Protein AF-A9CUA3-F1 (afdb_monomer)

Foldseek 3Di:
DPPLVVVQLVVLVVLCVQLVHDSVQWGFPDDSPHPDTDIGGDDDVVSVVVSVVVVD

Secondary structure (DSSP, 8-state):
--THHHHHHHHHHHHHHHTT--GGGEEEEE-SSSSS-EEEE-S-HHHHHHHHHTT-

Mean predicted aligned error: 6.33 Å

Structure (mmCIF, N/CA/C/O backbone):
data_AF-A9CUA3-F1
#
_entry.id   AF-A9CUA3-F1
#
loop_
_atom_site.group_PDB
_atom_site.id
_atom_site.type_symbol
_atom_site.label_atom_id
_atom_site.label_alt_id
_atom_site.label_comp_id
_atom_site.label_asym_id
_atom_site.label_entity_id
_atom_site.label_seq_id
_atom_site.pdbx_PDB_ins_code
_atom_site.Cartn_x
_atom_site.Cartn_y
_atom_site.Cartn_z
_atom_site.occupancy
_atom_site.B_iso_or_equiv
_atom_site.auth_seq_id
_atom_site.auth_comp_id
_atom_site.auth_asym_id
_atom_site.auth_atom_id
_atom_site.pdbx_PDB_model_num
ATOM 1 N N . MET A 1 1 ? 9.170 1.195 -25.732 1.00 43.12 1 MET A N 1
ATOM 2 C CA . MET A 1 1 ? 8.772 1.832 -24.453 1.00 43.12 1 MET A CA 1
ATOM 3 C C . MET A 1 1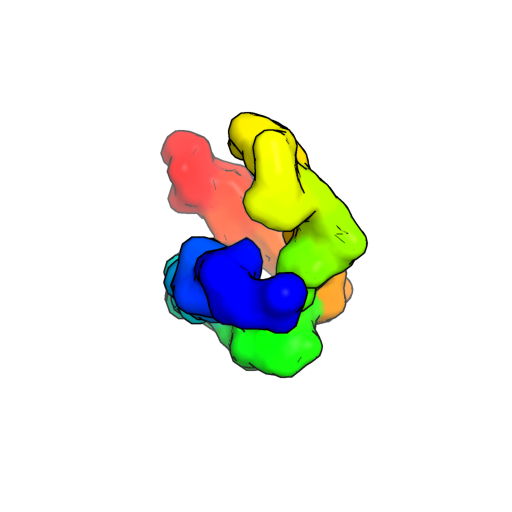 ? 7.579 1.080 -23.844 1.00 43.12 1 MET A C 1
ATOM 5 O O . MET A 1 1 ? 6.476 1.602 -23.846 1.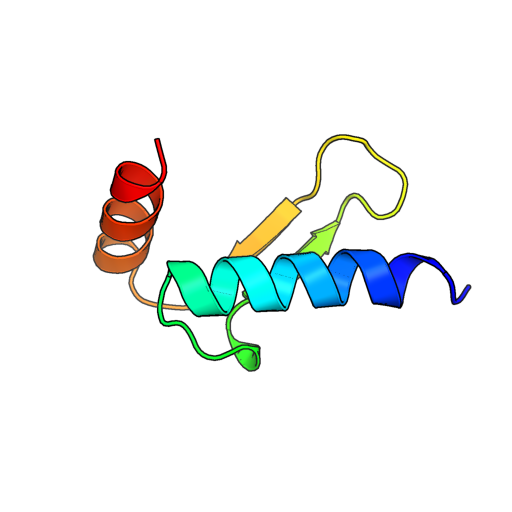00 43.12 1 MET A O 1
ATOM 9 N N . ALA A 1 2 ? 7.743 -0.171 -23.390 1.00 47.91 2 ALA A N 1
ATOM 10 C CA . ALA A 1 2 ? 6.600 -0.966 -22.892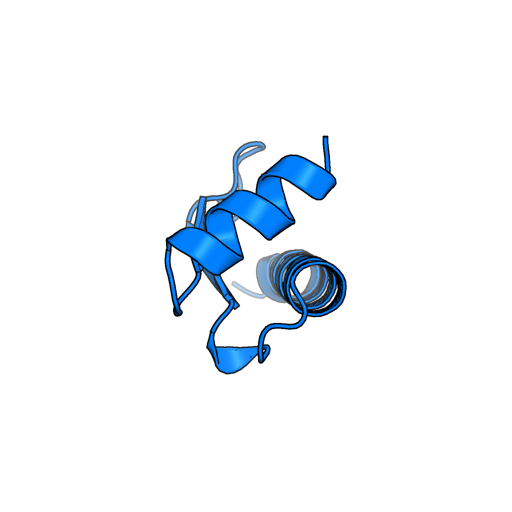 1.00 47.91 2 ALA A CA 1
ATOM 11 C C . ALA A 1 2 ? 6.909 -1.895 -21.701 1.00 47.91 2 ALA A C 1
ATOM 13 O O . ALA A 1 2 ? 5.978 -2.382 -21.062 1.00 47.91 2 ALA A O 1
ATOM 14 N N . GLU A 1 3 ? 8.176 -2.095 -21.335 1.00 53.97 3 GLU A N 1
ATOM 15 C CA . GLU A 1 3 ? 8.549 -3.088 -20.314 1.00 53.97 3 GLU A CA 1
ATOM 16 C C . GLU A 1 3 ? 8.376 -2.582 -18.871 1.00 53.97 3 GLU A C 1
ATOM 18 O O . GLU A 1 3 ? 8.030 -3.347 -17.970 1.00 53.97 3 GLU A O 1
ATOM 23 N N . ASN A 1 4 ? 8.481 -1.268 -18.646 1.00 56.78 4 ASN A N 1
ATOM 24 C CA . ASN A 1 4 ? 8.364 -0.665 -17.314 1.00 56.78 4 ASN A CA 1
ATOM 25 C C . ASN A 1 4 ? 6.951 -0.769 -16.688 1.00 56.78 4 ASN A C 1
ATOM 27 O O . ASN A 1 4 ? 6.772 -0.590 -15.484 1.00 56.78 4 ASN A O 1
ATOM 31 N N . ASN A 1 5 ? 5.924 -1.083 -17.481 1.00 64.06 5 ASN A N 1
ATOM 32 C CA . ASN A 1 5 ? 4.540 -1.072 -17.008 1.00 64.06 5 ASN A CA 1
ATOM 33 C C . ASN A 1 5 ? 4.242 -2.221 -16.036 1.00 64.06 5 ASN A C 1
ATOM 35 O O . ASN A 1 5 ? 3.519 -2.019 -15.066 1.00 64.06 5 ASN A O 1
ATOM 39 N N . LYS A 1 6 ? 4.805 -3.419 -16.249 1.00 76.44 6 LYS A N 1
ATOM 40 C CA . LYS A 1 6 ? 4.460 -4.600 -15.437 1.00 76.44 6 LYS A CA 1
ATOM 41 C C . LYS A 1 6 ? 5.023 -4.506 -14.016 1.00 76.44 6 LYS A C 1
ATOM 43 O O . LYS A 1 6 ? 4.293 -4.750 -13.059 1.00 76.44 6 LYS A O 1
ATOM 48 N N . ALA A 1 7 ? 6.284 -4.089 -13.877 1.00 78.31 7 ALA A N 1
ATOM 49 C CA . ALA A 1 7 ? 6.920 -3.880 -12.576 1.00 78.31 7 ALA A CA 1
ATOM 50 C C . ALA A 1 7 ? 6.263 -2.727 -11.803 1.00 78.31 7 ALA A C 1
ATOM 52 O O . ALA A 1 7 ? 5.974 -2.862 -10.615 1.00 78.31 7 ALA A O 1
ATOM 53 N N . ASN A 1 8 ? 5.957 -1.621 -12.488 1.00 78.56 8 ASN A N 1
ATOM 54 C CA . ASN A 1 8 ? 5.290 -0.485 -11.859 1.00 78.56 8 ASN A CA 1
ATOM 55 C C . ASN A 1 8 ? 3.873 -0.853 -11.399 1.00 78.56 8 ASN A C 1
ATOM 57 O O . ASN A 1 8 ? 3.542 -0.610 -10.245 1.00 78.56 8 ASN A O 1
ATOM 61 N N . ARG A 1 9 ? 3.084 -1.545 -12.231 1.00 83.19 9 ARG A N 1
ATOM 62 C CA . ARG A 1 9 ? 1.742 -2.024 -11.858 1.00 83.19 9 ARG A CA 1
ATOM 63 C C . ARG A 1 9 ? 1.764 -2.995 -10.681 1.00 83.19 9 ARG A C 1
ATOM 65 O O . ARG A 1 9 ? 0.874 -2.939 -9.835 1.00 83.19 9 ARG A O 1
ATOM 72 N N . ALA A 1 10 ? 2.755 -3.885 -10.623 1.00 85.69 10 ALA A N 1
ATOM 73 C CA . ALA A 1 10 ? 2.916 -4.811 -9.506 1.00 85.69 10 ALA A CA 1
ATOM 74 C C . ALA A 1 10 ? 3.225 -4.063 -8.200 1.00 85.69 10 ALA A C 1
ATOM 76 O O . ALA A 1 10 ? 2.605 -4.349 -7.176 1.00 85.69 10 ALA A O 1
ATOM 77 N N . LEU A 1 11 ? 4.113 -3.063 -8.250 1.00 84.88 11 LEU A N 1
ATOM 78 C CA . LEU A 1 11 ? 4.441 -2.221 -7.101 1.00 84.88 11 LEU A CA 1
ATOM 79 C C . LEU A 1 11 ? 3.238 -1.383 -6.643 1.00 84.88 11 LEU A C 1
ATOM 81 O O . LEU A 1 11 ? 2.925 -1.362 -5.456 1.00 84.88 11 LEU A O 1
ATOM 85 N N . GLU A 1 12 ? 2.523 -0.749 -7.577 1.00 87.31 12 GLU A N 1
ATOM 86 C CA . GLU A 1 12 ? 1.303 0.014 -7.286 1.00 87.31 12 GLU A CA 1
ATOM 87 C C . GLU A 1 12 ? 0.246 -0.873 -6.625 1.00 87.31 12 GLU A C 1
ATOM 89 O O . GLU A 1 12 ? -0.342 -0.489 -5.619 1.00 87.31 12 GLU A O 1
ATOM 94 N N . ALA A 1 13 ? 0.022 -2.082 -7.151 1.00 87.81 13 ALA A N 1
ATOM 95 C CA . ALA A 1 13 ? -0.941 -3.023 -6.589 1.00 87.81 13 ALA A CA 1
ATOM 96 C C . ALA A 1 13 ? -0.521 -3.541 -5.205 1.00 87.81 13 ALA A C 1
ATOM 98 O O . ALA A 1 13 ? -1.376 -3.688 -4.330 1.00 87.81 13 ALA A O 1
ATOM 99 N N . PHE A 1 14 ? 0.771 -3.802 -4.997 1.00 87.56 14 PHE A N 1
ATOM 100 C CA . PHE A 1 14 ? 1.309 -4.230 -3.708 1.00 87.56 14 PHE A CA 1
ATOM 101 C C . PHE A 1 14 ? 1.122 -3.148 -2.640 1.00 87.56 14 PHE A C 1
ATOM 103 O O . PHE A 1 14 ? 0.531 -3.414 -1.591 1.00 87.56 14 PHE A O 1
ATOM 110 N N . LEU A 1 15 ? 1.547 -1.918 -2.937 1.00 85.62 15 LEU A N 1
ATOM 111 C CA . LEU A 1 15 ? 1.402 -0.775 -2.037 1.00 85.62 15 LEU A CA 1
ATOM 112 C C . LEU A 1 15 ? -0.073 -0.449 -1.786 1.00 85.62 15 LEU A C 1
ATOM 114 O O . LEU A 1 15 ? -0.470 -0.301 -0.637 1.00 85.62 15 LEU A O 1
ATOM 118 N N . ALA A 1 16 ? -0.913 -0.435 -2.824 1.00 88.75 16 ALA A N 1
ATOM 119 C CA . ALA A 1 16 ? -2.354 -0.222 -2.680 1.00 88.75 16 ALA A CA 1
ATOM 120 C C . ALA A 1 16 ? -2.998 -1.255 -1.741 1.00 88.75 16 ALA A C 1
ATOM 122 O O . ALA A 1 16 ? -3.797 -0.893 -0.879 1.00 88.75 16 ALA A O 1
ATOM 123 N N . LYS A 1 17 ? -2.621 -2.536 -1.859 1.00 86.94 17 LYS A N 1
ATOM 124 C CA . LYS A 1 17 ? -3.149 -3.605 -1.000 1.00 86.94 17 LYS A CA 1
ATOM 125 C C . LYS A 1 17 ? -2.673 -3.472 0.447 1.00 86.94 17 LYS A C 1
ATOM 127 O O . LYS A 1 17 ? -3.478 -3.638 1.359 1.00 86.94 17 LYS A O 1
ATOM 132 N N . ARG A 1 18 ? -1.390 -3.176 0.663 1.00 85.88 18 ARG A N 1
ATOM 133 C CA . ARG A 1 18 ? -0.801 -3.041 2.007 1.00 85.88 18 ARG A CA 1
ATOM 134 C C . ARG A 1 18 ? -1.311 -1.795 2.731 1.00 85.88 18 ARG A C 1
ATOM 136 O O . ARG A 1 18 ? -1.687 -1.876 3.892 1.00 85.88 18 ARG A O 1
ATOM 143 N N . LEU A 1 19 ? -1.412 -0.678 2.015 1.00 83.94 19 LEU A N 1
ATOM 144 C CA . LEU A 1 19 ? -1.868 0.606 2.543 1.00 83.94 19 LEU A CA 1
ATOM 145 C C . LEU A 1 19 ? -3.404 0.760 2.504 1.00 83.94 19 LEU A C 1
ATOM 147 O O . LEU A 1 19 ? -3.922 1.801 2.896 1.00 83.94 19 LEU A O 1
ATOM 151 N N . LYS A 1 20 ? -4.157 -0.242 2.022 1.00 86.44 20 LYS A N 1
ATOM 152 C CA . LYS A 1 20 ? -5.619 -0.160 1.800 1.00 86.44 20 LYS A CA 1
ATOM 153 C C . LYS A 1 20 ? -6.042 1.110 1.037 1.00 86.44 20 LYS A C 1
ATOM 155 O O . LYS A 1 20 ? -7.069 1.715 1.332 1.00 86.44 20 LYS A O 1
ATOM 160 N N . LEU A 1 21 ? -5.248 1.512 0.047 1.00 83.94 21 LEU A N 1
ATOM 161 C CA . LEU A 1 21 ? -5.524 2.667 -0.807 1.00 83.94 21 LEU A CA 1
ATOM 162 C C . LEU A 1 21 ? -6.088 2.215 -2.151 1.00 83.94 21 LEU A C 1
ATOM 164 O O . LEU A 1 21 ? -5.767 1.142 -2.663 1.00 83.94 21 LEU A O 1
ATOM 168 N N . ALA A 1 22 ? -6.911 3.063 -2.763 1.00 86.00 22 ALA A N 1
ATOM 169 C CA . ALA A 1 22 ? -7.339 2.844 -4.136 1.00 86.00 22 ALA A CA 1
ATOM 170 C C . ALA A 1 22 ? -6.117 2.858 -5.070 1.00 86.00 22 ALA A C 1
ATOM 172 O O . ALA A 1 22 ? -5.262 3.734 -4.958 1.00 86.00 22 ALA A O 1
ATOM 173 N N . LYS A 1 23 ? -6.065 1.950 -6.055 1.00 80.56 23 LYS A N 1
ATOM 174 C CA . LYS A 1 23 ? -4.975 1.913 -7.053 1.00 80.56 23 LYS A CA 1
ATOM 175 C C . LYS A 1 23 ? -4.798 3.241 -7.796 1.00 80.56 23 LYS A C 1
ATOM 177 O O . LYS A 1 23 ? -3.700 3.548 -8.226 1.00 80.56 23 LYS A O 1
ATOM 182 N N . SER A 1 24 ? -5.861 4.037 -7.933 1.00 84.44 24 SER A N 1
ATOM 183 C CA . 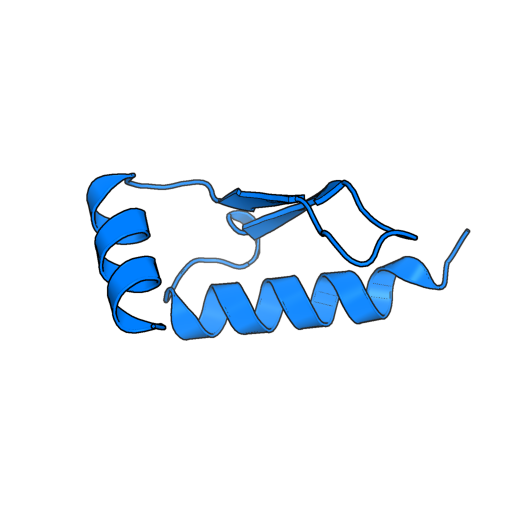SER A 1 24 ? -5.779 5.365 -8.554 1.00 84.44 24 SER A CA 1
ATOM 184 C C . SER A 1 24 ? -4.996 6.383 -7.720 1.00 84.44 24 SER A C 1
ATOM 186 O O . SER A 1 24 ? -4.528 7.366 -8.277 1.00 84.44 24 SER A O 1
ATOM 188 N N . ARG A 1 25 ? -4.860 6.149 -6.409 1.00 86.06 25 ARG A N 1
ATOM 189 C CA . ARG A 1 25 ? -4.133 7.005 -5.464 1.00 86.06 25 ARG A CA 1
ATOM 190 C C . ARG A 1 25 ? -2.676 6.581 -5.268 1.00 86.06 25 ARG A C 1
ATOM 192 O O . ARG A 1 25 ? -1.966 7.195 -4.484 1.00 86.06 25 ARG A O 1
ATOM 199 N N . VAL A 1 26 ? -2.231 5.519 -5.937 1.00 88.44 26 VAL A N 1
ATOM 200 C CA . VAL A 1 26 ? -0.861 5.007 -5.858 1.00 88.44 26 VAL A CA 1
ATOM 201 C C . VAL A 1 26 ? -0.292 5.011 -7.265 1.00 88.44 26 VAL A C 1
ATOM 203 O O . VAL A 1 26 ? -0.754 4.248 -8.110 1.00 88.44 26 VAL A O 1
ATOM 206 N N . ARG A 1 27 ? 0.695 5.873 -7.525 1.00 86.00 27 ARG A N 1
ATOM 207 C CA . ARG A 1 27 ? 1.316 5.993 -8.848 1.00 86.00 27 ARG A CA 1
ATOM 208 C C . ARG A 1 27 ? 2.824 6.059 -8.787 1.00 86.00 27 ARG A C 1
ATOM 210 O O . ARG A 1 27 ? 3.384 6.892 -8.083 1.00 86.00 27 ARG A O 1
ATOM 217 N N . VAL A 1 28 ? 3.503 5.246 -9.588 1.00 83.88 28 VAL A N 1
ATOM 218 C CA . VAL A 1 28 ? 4.956 5.395 -9.762 1.00 83.88 28 VAL A CA 1
ATOM 219 C C . VAL A 1 28 ? 5.219 6.577 -10.690 1.00 83.88 28 VAL A C 1
ATOM 221 O O . VAL A 1 28 ? 4.851 6.533 -11.861 1.00 8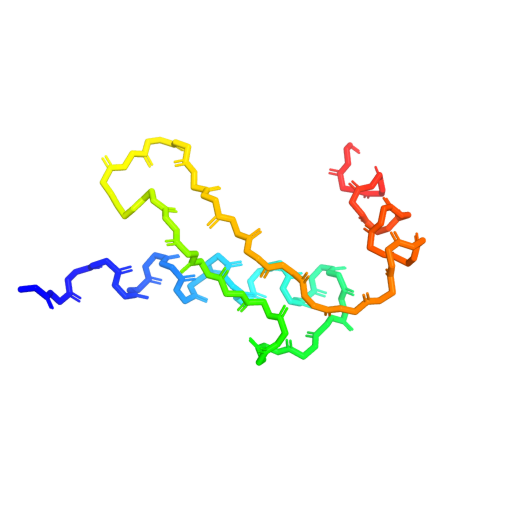3.88 28 VAL A O 1
ATOM 224 N N . ILE A 1 29 ? 5.863 7.625 -10.175 1.00 83.75 29 ILE A N 1
ATOM 225 C CA . ILE A 1 29 ? 6.135 8.858 -10.931 1.00 83.75 29 ILE A CA 1
ATOM 226 C C . ILE A 1 29 ? 7.569 8.933 -11.461 1.00 83.75 29 ILE A C 1
ATOM 228 O O . ILE A 1 29 ? 7.844 9.738 -12.345 1.00 83.75 29 ILE A O 1
ATOM 232 N N . SER A 1 30 ? 8.497 8.118 -10.946 1.00 75.00 30 SER A N 1
ATOM 233 C CA . SER A 1 30 ? 9.897 8.096 -11.398 1.00 75.00 30 SER A CA 1
ATOM 234 C C . SER A 1 30 ? 10.641 6.829 -10.969 1.00 75.00 30 SER A C 1
ATOM 236 O O . SER A 1 30 ? 10.191 6.091 -10.092 1.00 75.00 30 SER A O 1
ATOM 238 N N . GLY A 1 31 ? 11.786 6.560 -11.607 1.00 70.19 31 GLY A N 1
ATOM 239 C CA . GLY A 1 31 ? 12.631 5.392 -11.313 1.00 70.19 31 GLY A CA 1
ATOM 240 C C . GLY A 1 31 ? 12.303 4.147 -12.144 1.00 70.19 31 GLY A C 1
ATOM 241 O O . GLY A 1 31 ? 12.430 3.020 -11.675 1.00 70.19 31 GLY A O 1
ATOM 242 N N . ALA A 1 32 ? 11.855 4.317 -13.390 1.00 62.94 32 ALA A N 1
ATOM 243 C CA . ALA A 1 32 ? 11.571 3.197 -14.290 1.00 62.94 32 ALA A CA 1
ATOM 244 C C . ALA A 1 32 ? 12.772 2.237 -14.448 1.00 62.94 32 ALA A C 1
ATOM 246 O O . ALA A 1 32 ? 12.604 1.027 -14.318 1.00 62.94 32 ALA A O 1
ATOM 247 N N . ASN A 1 33 ? 13.975 2.802 -14.608 1.00 66.50 33 ASN A N 1
ATOM 248 C CA . ASN A 1 33 ? 15.243 2.088 -14.812 1.00 66.50 33 ASN A CA 1
ATOM 249 C C . ASN A 1 33 ? 16.206 2.152 -13.609 1.00 66.50 33 ASN A C 1
ATOM 251 O O . ASN A 1 33 ? 17.357 1.747 -13.728 1.00 66.50 33 ASN A O 1
ATOM 255 N N . SER A 1 34 ? 15.759 2.661 -12.456 1.00 66.69 34 SER A N 1
ATOM 256 C CA . SER A 1 34 ? 16.602 2.809 -11.261 1.00 66.69 34 SER A CA 1
ATOM 257 C C . SER A 1 34 ? 16.157 1.866 -10.148 1.00 66.69 34 SER A C 1
ATOM 259 O O . SER A 1 34 ? 14.969 1.576 -10.000 1.00 66.69 34 SER A O 1
ATOM 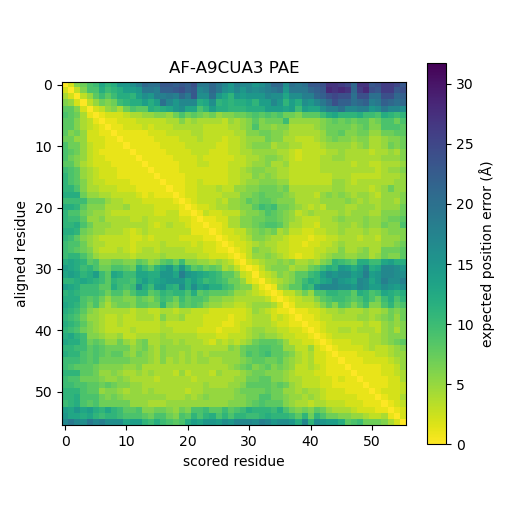261 N N . ARG A 1 35 ? 17.118 1.419 -9.326 1.00 72.81 35 ARG A N 1
ATOM 262 C CA . ARG A 1 35 ? 16.861 0.615 -8.115 1.00 72.81 35 ARG A CA 1
ATOM 263 C C . ARG A 1 35 ? 15.916 1.342 -7.145 1.00 72.81 35 ARG A C 1
ATOM 265 O O . ARG A 1 35 ? 15.112 0.700 -6.478 1.00 72.81 35 ARG A O 1
ATOM 272 N N . THR A 1 36 ? 15.986 2.673 -7.121 1.00 74.06 36 THR A N 1
ATOM 273 C CA . THR A 1 36 ? 15.113 3.550 -6.335 1.00 74.06 36 THR A CA 1
ATOM 274 C C . THR A 1 36 ? 13.929 4.011 -7.184 1.00 74.06 36 THR A C 1
ATOM 276 O O . THR A 1 36 ? 14.112 4.697 -8.192 1.00 74.06 36 THR A O 1
ATOM 279 N N . LYS A 1 37 ? 12.710 3.643 -6.772 1.00 74.00 37 LYS A N 1
ATOM 280 C CA . LYS A 1 37 ? 11.452 4.051 -7.414 1.00 74.00 37 LYS A CA 1
ATOM 281 C C . LYS A 1 37 ? 10.733 5.087 -6.558 1.00 74.00 37 LYS A C 1
ATOM 283 O O . LYS A 1 37 ? 10.483 4.848 -5.381 1.00 74.00 37 LYS A O 1
ATOM 288 N N . THR A 1 38 ? 10.362 6.210 -7.164 1.00 83.69 38 THR A N 1
ATOM 289 C CA . THR A 1 38 ? 9.567 7.252 -6.507 1.00 83.69 38 THR A CA 1
ATOM 290 C C . THR A 1 38 ? 8.093 6.990 -6.773 1.00 83.69 38 THR A C 1
ATOM 292 O O . THR A 1 38 ? 7.643 6.994 -7.925 1.00 83.69 38 THR A O 1
ATOM 295 N N . VAL A 1 39 ? 7.334 6.772 -5.701 1.00 85.94 39 VAL A N 1
ATOM 296 C CA . VAL A 1 39 ? 5.893 6.519 -5.759 1.00 85.94 39 VAL A CA 1
ATOM 297 C C . VAL A 1 39 ? 5.164 7.689 -5.123 1.00 85.94 39 VAL A C 1
ATOM 299 O O . VAL A 1 39 ? 5.449 8.071 -3.992 1.00 85.94 39 VAL A O 1
ATOM 302 N N . ARG A 1 40 ? 4.217 8.257 -5.861 1.00 86.00 40 ARG A N 1
ATOM 303 C CA . ARG A 1 40 ? 3.268 9.233 -5.355 1.00 86.00 40 ARG A CA 1
ATOM 304 C C . ARG A 1 40 ? 2.094 8.497 -4.733 1.00 86.00 40 ARG A C 1
ATOM 306 O O . ARG A 1 40 ? 1.477 7.641 -5.372 1.00 86.00 40 ARG A O 1
ATOM 313 N N . LEU A 1 41 ? 1.801 8.860 -3.496 1.00 87.38 41 LEU A N 1
ATOM 314 C CA . LEU A 1 41 ? 0.647 8.392 -2.754 1.00 87.38 41 LEU A CA 1
ATOM 315 C C . LEU A 1 41 ? -0.262 9.595 -2.507 1.00 87.38 41 LEU A C 1
ATOM 317 O O . LEU A 1 41 ? 0.202 10.633 -2.043 1.00 87.38 41 LEU A O 1
ATOM 321 N N . GLU A 1 42 ? -1.534 9.473 -2.862 1.00 86.44 42 GLU A N 1
ATOM 322 C CA . GLU A 1 42 ? -2.543 10.507 -2.643 1.00 86.44 42 GLU A CA 1
ATOM 323 C C . GLU A 1 42 ? -3.490 10.075 -1.524 1.00 86.44 42 GLU A C 1
ATOM 325 O O . GLU A 1 42 ? -4.001 8.954 -1.515 1.00 86.44 42 GLU A O 1
ATOM 330 N N . GLY A 1 43 ? -3.739 10.960 -0.567 1.00 83.19 43 GLY A N 1
ATOM 331 C CA . GLY A 1 43 ? -4.576 10.663 0.586 1.00 83.19 43 GLY A CA 1
ATOM 332 C C . GLY A 1 43 ? -4.100 11.392 1.828 1.00 83.19 43 GLY A C 1
ATOM 333 O O . GLY A 1 43 ? -3.349 12.361 1.742 1.00 83.19 43 GLY A O 1
ATOM 334 N N . ASP A 1 44 ? -4.562 10.903 2.970 1.00 87.50 44 ASP A N 1
ATOM 335 C CA . ASP A 1 44 ? -4.298 11.536 4.249 1.00 87.50 44 ASP A CA 1
ATOM 336 C C . ASP A 1 44 ? -2.880 11.200 4.746 1.00 87.50 44 ASP A C 1
ATOM 338 O O . ASP A 1 44 ? -2.543 10.014 4.865 1.00 87.50 44 ASP A O 1
ATOM 342 N N . PRO A 1 45 ? -2.020 12.203 4.994 1.00 82.50 45 PRO A N 1
ATOM 343 C CA . PRO A 1 45 ? -0.618 11.973 5.323 1.00 82.50 45 PRO A CA 1
ATOM 344 C C . PRO A 1 45 ? -0.434 11.219 6.645 1.00 82.50 45 PRO A C 1
ATOM 346 O O . PRO A 1 45 ? 0.497 10.421 6.738 1.00 82.50 45 PRO A O 1
ATOM 349 N N . GLN A 1 46 ? -1.319 11.402 7.636 1.00 86.12 46 GLN A N 1
ATOM 350 C CA . GLN A 1 46 ? -1.243 10.661 8.904 1.00 86.12 46 GLN A CA 1
ATOM 351 C C . GLN A 1 46 ? -1.518 9.168 8.706 1.00 86.12 46 GLN A C 1
ATOM 353 O O . GLN A 1 46 ? -0.752 8.328 9.174 1.00 86.12 46 GLN A O 1
ATOM 358 N N . GLU A 1 47 ? -2.575 8.831 7.966 1.00 84.38 47 GLU A N 1
ATOM 359 C CA . GLU A 1 47 ? -2.918 7.444 7.627 1.00 84.38 47 GLU A CA 1
ATOM 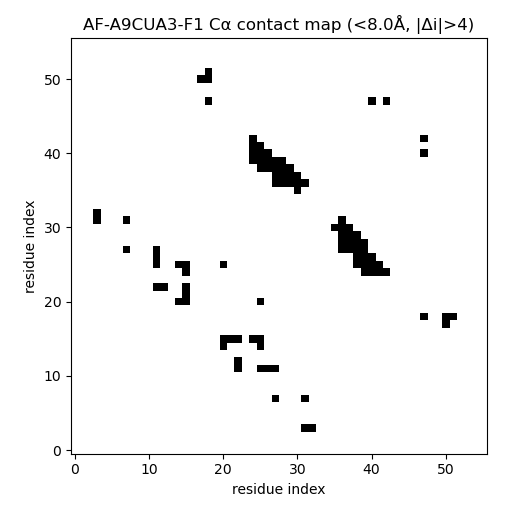360 C C . GLU A 1 47 ? -1.817 6.774 6.800 1.00 84.38 47 GLU A C 1
ATOM 362 O O . GLU A 1 47 ? -1.488 5.606 7.006 1.00 84.38 47 GLU A O 1
ATOM 367 N N . LEU A 1 48 ? -1.251 7.507 5.842 1.00 85.00 48 LEU A N 1
ATOM 368 C CA . LEU A 1 48 ? -0.156 7.036 5.002 1.00 85.00 48 LEU A CA 1
ATOM 369 C C . LEU A 1 48 ? 1.096 6.741 5.823 1.00 85.00 48 LEU A C 1
ATOM 371 O O . LEU A 1 48 ? 1.653 5.653 5.685 1.00 85.00 48 LEU A O 1
ATOM 375 N N . ALA A 1 49 ? 1.501 7.674 6.686 1.00 84.88 49 ALA A N 1
ATOM 376 C CA . ALA A 1 49 ? 2.650 7.508 7.566 1.00 84.88 49 ALA A CA 1
ATOM 377 C C . ALA A 1 49 ? 2.462 6.315 8.511 1.00 84.88 49 ALA A C 1
ATOM 379 O O . ALA A 1 49 ? 3.334 5.456 8.564 1.00 84.88 49 ALA A O 1
ATOM 380 N N . ALA A 1 50 ? 1.301 6.194 9.164 1.00 86.25 50 ALA A N 1
ATOM 381 C CA . ALA A 1 50 ? 1.008 5.081 10.069 1.00 86.25 50 ALA A CA 1
ATOM 382 C C . ALA A 1 50 ? 1.030 3.717 9.358 1.00 86.25 50 ALA A C 1
ATOM 384 O O . ALA A 1 50 ? 1.535 2.728 9.886 1.00 86.25 50 ALA A O 1
ATOM 385 N N . LYS A 1 51 ? 0.504 3.644 8.130 1.00 83.75 51 LYS A N 1
ATOM 386 C CA . LYS A 1 51 ? 0.529 2.402 7.351 1.00 83.75 51 LYS A CA 1
ATOM 387 C C . LYS A 1 51 ? 1.922 2.072 6.810 1.00 83.75 51 LYS A C 1
ATOM 389 O O . LYS A 1 51 ? 2.227 0.894 6.685 1.00 83.75 51 LYS A O 1
ATOM 394 N N . LEU A 1 52 ? 2.739 3.073 6.470 1.00 83.56 52 LEU A N 1
ATOM 395 C CA . LEU A 1 52 ? 4.144 2.893 6.075 1.00 83.56 52 LEU A CA 1
ATOM 396 C C . LEU A 1 52 ? 5.013 2.443 7.252 1.00 83.56 52 LEU A C 1
ATOM 398 O O . LEU A 1 52 ? 5.848 1.564 7.070 1.00 83.56 52 LEU A O 1
ATOM 402 N N . ASP A 1 53 ? 4.784 3.003 8.435 1.00 84.12 53 ASP A N 1
ATOM 403 C CA 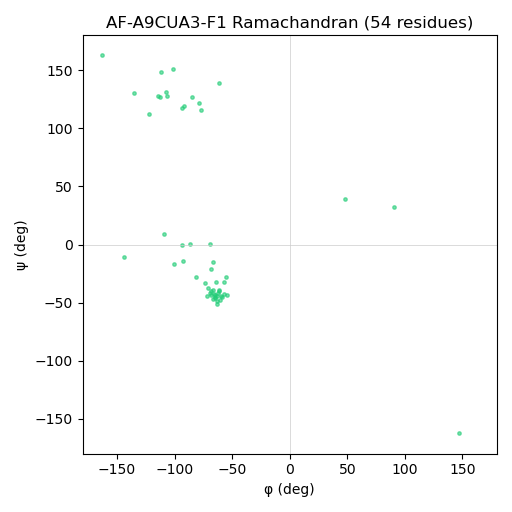. ASP A 1 53 ? 5.453 2.607 9.675 1.00 84.12 53 ASP A CA 1
ATOM 404 C C . ASP A 1 53 ? 5.188 1.128 9.998 1.00 84.12 53 ASP A C 1
ATOM 406 O O . ASP A 1 53 ? 6.116 0.357 10.208 1.00 84.12 53 ASP A O 1
ATOM 410 N N . GLY A 1 54 ? 3.938 0.675 9.851 1.00 78.50 54 GLY A N 1
ATOM 411 C CA . GLY A 1 54 ? 3.573 -0.738 10.003 1.00 78.50 54 GLY A CA 1
ATOM 412 C C . GLY A 1 54 ? 4.091 -1.697 8.914 1.00 78.50 54 GLY A C 1
ATOM 413 O O . GLY A 1 54 ? 3.753 -2.882 8.955 1.00 78.50 54 GLY A O 1
ATOM 414 N N . LEU A 1 55 ? 4.845 -1.221 7.911 1.00 72.56 55 LEU A N 1
ATOM 415 C CA . LEU A 1 55 ? 5.546 -2.078 6.940 1.00 72.56 55 LEU A CA 1
ATOM 416 C C . LEU A 1 55 ? 6.994 -2.404 7.344 1.00 72.56 55 LEU A C 1
ATOM 418 O O . LEU A 1 55 ? 7.565 -3.286 6.692 1.00 72.56 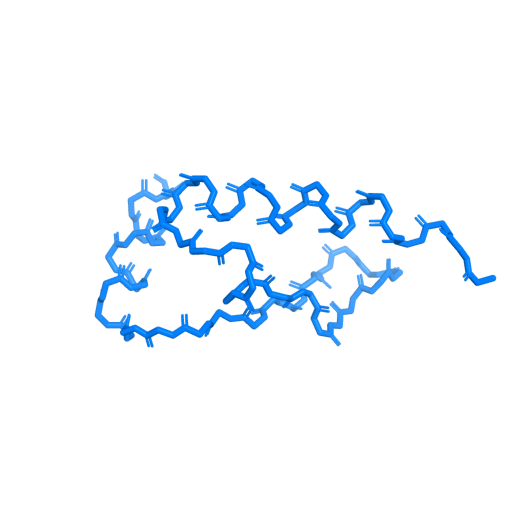55 LEU A O 1
ATOM 422 N N . ALA A 1 56 ? 7.565 -1.681 8.316 1.00 56.00 56 ALA A N 1
ATOM 423 C CA . ALA A 1 56 ? 8.939 -1.853 8.792 1.00 56.00 56 ALA A CA 1
ATOM 424 C C . ALA A 1 56 ? 9.140 -3.159 9.576 1.00 56.00 56 ALA A C 1
ATOM 426 O O . ALA A 1 56 ? 8.191 -3.608 10.260 1.00 56.00 56 ALA A O 1
#

Organism: Hoeflea phototrophica (strain DSM 17068 / NCIMB 14078 / DFL-43) (NCBI:txid411684)

Radius of gyration: 11.55 Å; Cα contacts (8 Å, |Δi|>4): 49; chains: 1; bounding box: 24×17×34 Å

pLDDT: mean 79.04, std 10.8, range [43.12, 88.75]

InterPro domains:
  IPR003746 Protein of unknown function DUF167 [PF02594] (2-42)
  IPR003746 Protein of unknown function DUF167 [SM01152] (1-43)
  IPR003746 Protein of unknown function DUF167 [TIGR00251] (2-41)
  IPR036591 YggU-like superfamily [G3DSA:3.30.1200.10] (1-55)
  IPR036591 YggU-like superfamily [SSF69786] (2-47)

Sequence (56 aa):
MAENNKANRALEAFLAKRLKLAKSRVRVISGANSRTKTVRLEGDPQELAAKLDGLA

Solvent-accessible surface area (backbone atoms only — not comparable to full-atom values): 3420 Å² total; per-residue (Å²): 143,71,75,59,53,62,63,47,51,50,50,26,51,50,50,16,62,73,59,73,44,58,59,91,34,31,42,76,77,44,38,82,92,46,98,64,64,44,67,48,75,64,78,58,64,68,62,50,50,56,45,54,58,72,69,111

Nearest PDB structures (foldseek):
  6ffy-assembly1_A-2  TM=5.866E-01  e=1.372E+00  Mus musculus
  6fg9-assembly1_A  TM=5.631E-01  e=4.389E+00  Mus musculus
  6fg9-assembly1_B  TM=5.410E-01  e=3.575E+00  Mus musculus
  8rug-assembly1_B  TM=6.065E-01  e=4.700E+00  Rhizobium etli